Protein AF-A0A971HUK6-F1 (afdb_monomer)

Structure (mmCIF, N/CA/C/O backbone):
data_AF-A0A971HUK6-F1
#
_entry.id   AF-A0A971HUK6-F1
#
loop_
_atom_site.group_PDB
_atom_site.id
_atom_site.type_symbol
_atom_site.label_atom_id
_atom_site.label_alt_id
_atom_site.label_comp_id
_atom_site.label_asym_id
_atom_site.label_entity_id
_atom_site.label_seq_id
_atom_site.pdbx_PDB_ins_code
_atom_site.Cartn_x
_atom_site.Cartn_y
_atom_site.Cartn_z
_atom_site.occupancy
_atom_site.B_iso_or_equiv
_atom_site.auth_seq_id
_atom_site.auth_comp_id
_atom_site.auth_asym_id
_atom_site.auth_atom_id
_atom_site.pdbx_PDB_model_num
ATOM 1 N N . MET A 1 1 ? 4.487 -11.887 42.708 1.00 39.28 1 MET A N 1
ATOM 2 C CA . MET A 1 1 ? 4.338 -11.628 41.264 1.00 39.28 1 MET A CA 1
ATOM 3 C C . MET A 1 1 ? 4.803 -10.211 40.996 1.00 39.28 1 MET A C 1
ATOM 5 O O . MET A 1 1 ? 4.133 -9.289 41.436 1.00 39.28 1 MET A O 1
ATOM 9 N N . GLY A 1 2 ? 5.984 -10.039 40.400 1.00 39.72 2 GLY A N 1
ATOM 10 C CA . GLY A 1 2 ? 6.456 -8.718 39.990 1.00 39.72 2 GLY A CA 1
ATOM 11 C C . GLY A 1 2 ? 5.717 -8.310 38.725 1.00 39.72 2 GLY A C 1
ATOM 12 O O . GLY A 1 2 ? 5.876 -8.964 37.698 1.00 39.72 2 GLY A O 1
ATOM 13 N N . SER A 1 3 ? 4.877 -7.284 38.817 1.00 49.22 3 SER A N 1
ATOM 14 C CA . SER A 1 3 ? 4.387 -6.586 37.635 1.00 49.22 3 SER A CA 1
ATOM 15 C C . SER A 1 3 ? 5.594 -5.926 36.981 1.00 49.22 3 SER A C 1
ATOM 17 O O . SER A 1 3 ? 6.177 -5.005 37.549 1.00 49.22 3 SER A O 1
ATOM 19 N N . ILE A 1 4 ? 6.005 -6.446 35.828 1.00 55.38 4 ILE A N 1
ATOM 20 C CA . ILE A 1 4 ? 6.899 -5.742 34.915 1.00 55.38 4 ILE A CA 1
ATOM 21 C C . ILE A 1 4 ? 6.049 -4.587 34.386 1.00 55.38 4 ILE A C 1
ATOM 23 O O . ILE A 1 4 ? 5.226 -4.784 33.496 1.00 55.38 4 ILE A O 1
ATOM 27 N N . SER A 1 5 ? 6.134 -3.419 35.026 1.00 61.19 5 SER A N 1
ATOM 28 C CA . SER A 1 5 ? 5.651 -2.199 34.385 1.00 61.19 5 SER A CA 1
ATOM 29 C C . SER A 1 5 ? 6.518 -2.010 33.143 1.00 61.19 5 SER A C 1
ATOM 31 O O . SER A 1 5 ? 7.739 -1.995 33.306 1.00 61.19 5 SER A O 1
ATOM 33 N N . PRO A 1 6 ? 5.934 -1.934 31.936 1.00 65.44 6 PRO A N 1
ATOM 34 C CA . PRO A 1 6 ? 6.708 -1.634 30.741 1.00 65.44 6 PRO A CA 1
ATOM 35 C C . PRO A 1 6 ? 7.428 -0.301 30.951 1.00 65.44 6 PRO A C 1
ATOM 37 O O . PRO A 1 6 ? 6.859 0.629 31.538 1.00 65.44 6 PRO A O 1
ATOM 40 N N . ASP A 1 7 ? 8.691 -0.243 30.536 1.00 82.88 7 ASP A N 1
ATOM 41 C CA . ASP A 1 7 ? 9.480 0.979 30.611 1.00 82.88 7 ASP A CA 1
ATOM 42 C C . ASP A 1 7 ? 8.762 2.089 29.824 1.00 82.88 7 ASP A C 1
ATOM 44 O O . ASP A 1 7 ? 8.113 1.842 28.806 1.00 82.88 7 ASP A O 1
ATOM 48 N N . VAL A 1 8 ? 8.821 3.328 30.322 1.00 77.31 8 VAL A N 1
ATOM 49 C CA . VAL A 1 8 ? 8.072 4.466 29.746 1.00 77.31 8 VAL A CA 1
ATOM 50 C C . VAL A 1 8 ? 8.423 4.692 28.267 1.00 77.31 8 VAL A C 1
ATOM 52 O O . VAL A 1 8 ? 7.567 5.130 27.499 1.00 77.31 8 VAL A O 1
ATOM 55 N N . GLU A 1 9 ? 9.649 4.347 27.869 1.00 79.25 9 GLU A N 1
ATOM 56 C CA . GLU A 1 9 ? 10.129 4.420 26.487 1.00 79.25 9 GLU A CA 1
ATOM 57 C C . GLU A 1 9 ? 9.411 3.409 25.572 1.00 79.25 9 GLU A C 1
ATOM 59 O O . GLU A 1 9 ? 8.899 3.803 24.527 1.00 79.25 9 GLU A O 1
ATOM 64 N N . ASP A 1 10 ? 9.259 2.148 26.004 1.00 84.12 10 ASP A N 1
ATOM 65 C CA . ASP A 1 10 ? 8.552 1.099 25.246 1.00 84.12 10 ASP A CA 1
ATOM 66 C C . ASP A 1 10 ? 7.089 1.495 24.983 1.00 84.12 10 ASP A C 1
ATOM 68 O O . ASP A 1 10 ? 6.560 1.310 23.884 1.00 84.12 10 ASP A O 1
ATOM 72 N N . LEU A 1 11 ? 6.432 2.097 25.983 1.00 81.19 11 LEU A N 1
ATOM 73 C CA . LEU A 1 11 ? 5.055 2.575 25.845 1.00 81.19 11 LEU A CA 1
ATOM 74 C C . LEU A 1 11 ? 4.956 3.763 24.872 1.00 81.19 11 LEU A C 1
ATOM 76 O O . LEU A 1 11 ? 3.988 3.866 24.115 1.00 81.19 11 LEU A O 1
ATOM 80 N N . ALA A 1 12 ? 5.939 4.667 24.885 1.00 80.19 12 ALA A N 1
ATOM 81 C CA . ALA A 1 12 ? 5.987 5.805 23.970 1.00 80.19 12 ALA A CA 1
ATOM 82 C C . ALA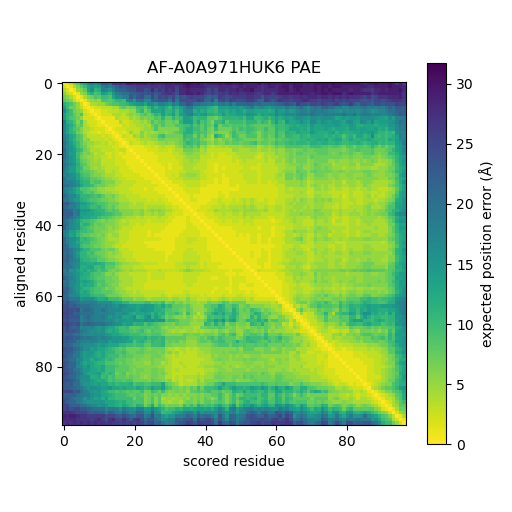 A 1 12 ? 6.219 5.361 22.515 1.00 80.19 12 ALA A C 1
ATOM 84 O O . ALA A 1 12 ? 5.577 5.893 21.602 1.00 80.19 12 ALA A O 1
ATOM 85 N N . GLU A 1 13 ? 7.079 4.365 22.293 1.00 83.69 13 GLU A N 1
ATOM 86 C CA . GLU A 1 13 ? 7.306 3.764 20.975 1.00 83.69 13 GLU A CA 1
ATOM 87 C C . GLU A 1 13 ? 6.044 3.072 20.441 1.00 83.69 13 GLU A C 1
ATOM 89 O O . GLU A 1 13 ? 5.643 3.320 19.298 1.00 83.69 13 GLU A O 1
ATOM 94 N N . GLU A 1 14 ? 5.361 2.273 21.269 1.00 84.31 14 GLU A N 1
ATOM 95 C CA . GLU A 1 14 ? 4.118 1.589 20.886 1.00 84.31 14 GLU A CA 1
ATOM 96 C C . GLU A 1 14 ? 3.008 2.585 20.514 1.00 84.31 14 GLU A C 1
ATOM 98 O O . GLU A 1 14 ? 2.347 2.440 19.478 1.00 84.31 14 GLU A O 1
ATOM 103 N N . LEU A 1 15 ? 2.830 3.639 21.319 1.00 80.44 15 LEU A N 1
ATOM 104 C CA . LEU A 1 15 ? 1.862 4.702 21.043 1.00 80.44 15 LEU A CA 1
ATOM 105 C C . LEU A 1 15 ? 2.179 5.424 19.730 1.00 80.44 15 LEU A C 1
ATOM 107 O O . LEU A 1 15 ? 1.285 5.605 18.900 1.00 80.44 15 LEU A O 1
ATOM 111 N N . THR A 1 16 ? 3.447 5.774 19.509 1.00 86.81 16 THR A N 1
ATOM 112 C CA . THR A 1 16 ? 3.900 6.457 18.287 1.00 86.81 16 THR A CA 1
ATOM 113 C C . THR A 1 16 ? 3.673 5.594 17.046 1.00 86.81 16 THR A C 1
ATOM 115 O O . THR A 1 16 ? 3.221 6.087 16.005 1.00 86.81 16 THR A O 1
ATOM 118 N N . LEU A 1 17 ? 3.940 4.288 17.142 1.00 85.06 17 LEU A N 1
ATOM 119 C CA . LEU A 1 17 ? 3.705 3.343 16.054 1.00 85.06 17 LEU A CA 1
ATOM 120 C C . LEU A 1 17 ? 2.210 3.214 15.738 1.00 85.06 17 LEU A C 1
ATOM 122 O O . LEU A 1 17 ? 1.821 3.249 14.568 1.00 85.06 17 LEU A O 1
ATOM 126 N N . ASN A 1 18 ? 1.363 3.121 16.765 1.00 89.88 18 ASN A N 1
ATOM 127 C CA . ASN A 1 18 ? -0.087 3.055 16.603 1.00 89.88 18 ASN A CA 1
ATOM 128 C C . ASN A 1 18 ? -0.656 4.337 15.973 1.00 89.88 18 ASN A C 1
ATOM 130 O O . ASN A 1 18 ? -1.48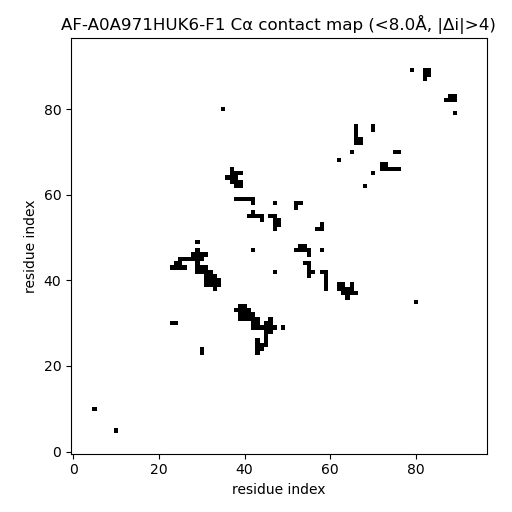9 4.266 15.068 1.00 89.88 18 ASN A O 1
ATOM 134 N N . GLU A 1 19 ? -0.191 5.515 16.393 1.00 90.44 19 GLU A N 1
ATOM 135 C CA . GLU A 1 19 ? -0.589 6.785 15.776 1.00 90.44 19 GLU A CA 1
ATOM 136 C C . GLU A 1 19 ? -0.157 6.862 14.311 1.00 90.44 19 GLU A C 1
ATOM 138 O O . GLU A 1 19 ? -0.979 7.157 13.441 1.00 90.44 19 GLU A O 1
ATOM 143 N N . SER A 1 20 ? 1.093 6.504 14.014 1.00 87.75 20 SER A N 1
ATOM 144 C CA . SER A 1 20 ? 1.620 6.462 12.645 1.00 87.75 20 SER A CA 1
ATOM 145 C C . SER A 1 20 ? 0.811 5.514 11.757 1.00 87.75 20 SER A C 1
ATOM 147 O O . SER A 1 20 ? 0.416 5.876 10.645 1.00 87.75 20 SER A O 1
ATOM 149 N N . TYR A 1 21 ? 0.484 4.322 12.265 1.00 89.06 21 TYR A N 1
ATOM 150 C CA . TYR A 1 21 ? -0.388 3.378 11.572 1.00 89.06 21 TYR A CA 1
ATOM 151 C C . TYR A 1 21 ? -1.767 3.983 11.302 1.00 89.06 21 TYR A C 1
ATOM 153 O O . TYR A 1 21 ? -2.260 3.920 10.174 1.00 89.06 21 TYR A O 1
ATOM 161 N N . ARG A 1 22 ? -2.387 4.622 12.302 1.00 91.00 22 ARG A N 1
ATOM 162 C CA . ARG A 1 22 ? -3.700 5.262 12.142 1.00 91.00 22 ARG A CA 1
ATOM 163 C C . ARG A 1 22 ? -3.682 6.389 11.116 1.00 91.00 22 ARG A C 1
ATOM 165 O O . ARG A 1 22 ? -4.661 6.523 10.380 1.00 91.00 22 ARG A O 1
ATOM 172 N N . LEU A 1 23 ? -2.608 7.173 11.046 1.00 92.62 23 LEU A N 1
ATOM 173 C CA . LEU A 1 23 ? -2.451 8.224 10.040 1.00 92.62 23 LEU A CA 1
ATOM 174 C C . LEU A 1 23 ? -2.408 7.628 8.629 1.00 92.62 23 LEU A C 1
ATOM 176 O O . LEU A 1 23 ? -3.172 8.054 7.767 1.00 92.62 23 LEU A O 1
ATOM 180 N N . LEU A 1 24 ? -1.593 6.594 8.403 1.00 92.62 24 LEU A N 1
ATOM 181 C CA . LEU A 1 24 ? -1.490 5.927 7.098 1.00 92.62 24 LEU A CA 1
ATOM 182 C C . LEU A 1 24 ? -2.777 5.184 6.709 1.00 92.62 24 LEU A C 1
ATOM 184 O O . LEU A 1 24 ? -3.191 5.211 5.547 1.00 92.62 24 LEU A O 1
ATOM 188 N N . ALA A 1 25 ? -3.438 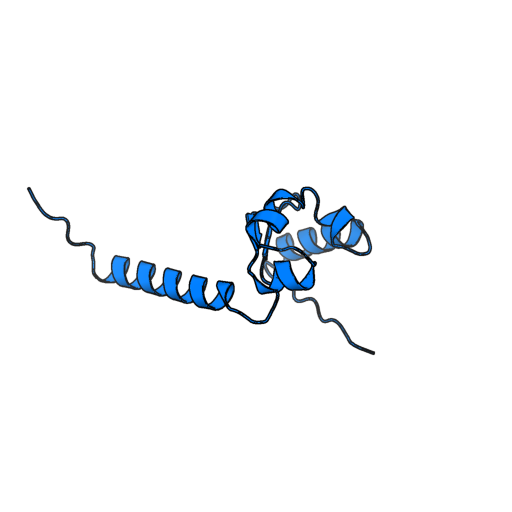4.538 7.672 1.00 92.44 25 ALA A N 1
ATOM 189 C CA . ALA A 1 25 ? -4.686 3.807 7.457 1.00 92.44 25 ALA A CA 1
ATOM 190 C C . ALA A 1 25 ? -5.845 4.717 7.021 1.00 92.44 25 ALA A C 1
ATOM 192 O O . ALA A 1 25 ? -6.705 4.281 6.253 1.00 92.44 25 ALA A O 1
ATOM 193 N N . ASN A 1 26 ? -5.846 5.974 7.479 1.00 92.56 26 ASN A N 1
ATOM 194 C CA . ASN A 1 26 ? -6.882 6.967 7.176 1.00 92.56 26 ASN A CA 1
ATOM 195 C C . ASN A 1 26 ? -6.432 8.046 6.178 1.00 92.56 26 ASN A C 1
ATOM 197 O O . ASN A 1 26 ? -7.187 8.983 5.917 1.00 92.56 26 ASN A O 1
ATOM 201 N N . ALA A 1 27 ? -5.223 7.938 5.622 1.00 93.88 27 ALA A N 1
ATOM 202 C CA . ALA A 1 27 ? -4.730 8.885 4.635 1.00 93.88 27 ALA A CA 1
ATOM 203 C C . ALA A 1 27 ? -5.623 8.881 3.375 1.00 93.88 27 ALA A C 1
ATOM 205 O O . ALA A 1 27 ? -6.068 7.814 2.946 1.00 93.88 27 ALA A O 1
ATOM 206 N N . PRO A 1 28 ? -5.858 10.045 2.739 1.00 92.25 28 PRO A N 1
ATOM 207 C CA . PRO A 1 28 ? -6.662 10.137 1.516 1.00 92.25 28 PRO A CA 1
ATOM 208 C C . PRO A 1 28 ? -5.923 9.631 0.264 1.00 92.25 28 PRO A C 1
ATOM 210 O O . PRO A 1 28 ? -6.509 9.566 -0.813 1.00 92.25 28 PRO A O 1
ATOM 213 N N . ILE A 1 29 ? -4.641 9.287 0.396 1.00 93.19 29 ILE A N 1
ATOM 214 C CA . ILE A 1 29 ? -3.810 8.706 -0.660 1.00 93.19 29 ILE A CA 1
ATOM 215 C C . ILE A 1 29 ? -3.738 7.186 -0.505 1.00 93.19 29 ILE A C 1
ATOM 217 O O . ILE A 1 29 ? -3.783 6.667 0.613 1.00 93.19 29 ILE A O 1
ATOM 221 N N . GLY A 1 30 ? -3.600 6.470 -1.621 1.00 91.88 30 GLY A N 1
ATOM 222 C CA . GLY A 1 30 ? -3.369 5.029 -1.601 1.00 91.88 30 GLY A CA 1
ATOM 223 C C . GLY A 1 30 ? -2.021 4.699 -0.961 1.00 91.88 30 GLY A C 1
ATOM 224 O O . GLY A 1 30 ? -0.983 5.179 -1.407 1.00 91.88 30 GLY A O 1
ATOM 225 N N . VAL A 1 31 ? -2.038 3.876 0.088 1.00 92.94 31 VAL A N 1
ATOM 226 C CA . VAL A 1 31 ? -0.830 3.369 0.755 1.00 92.94 31 VAL A CA 1
ATOM 227 C C . VAL A 1 31 ? -0.860 1.851 0.705 1.00 92.94 31 VAL A C 1
ATOM 229 O O . VAL A 1 31 ? -1.872 1.243 1.059 1.00 92.94 31 VAL A O 1
ATOM 232 N N . TYR A 1 32 ? 0.251 1.239 0.301 1.00 91.50 32 TYR A N 1
ATOM 233 C CA . TYR A 1 32 ? 0.421 -0.208 0.328 1.00 91.50 32 TYR A CA 1
ATOM 234 C C . TYR A 1 32 ? 1.828 -0.606 0.770 1.00 91.50 32 TYR A C 1
ATOM 236 O O . TYR A 1 32 ? 2.788 0.142 0.601 1.00 91.50 32 TYR A O 1
ATOM 244 N N . LEU A 1 33 ? 1.937 -1.815 1.313 1.00 89.69 33 LEU A N 1
ATOM 245 C CA . LEU A 1 33 ? 3.188 -2.539 1.496 1.00 89.69 33 LEU A CA 1
ATOM 246 C C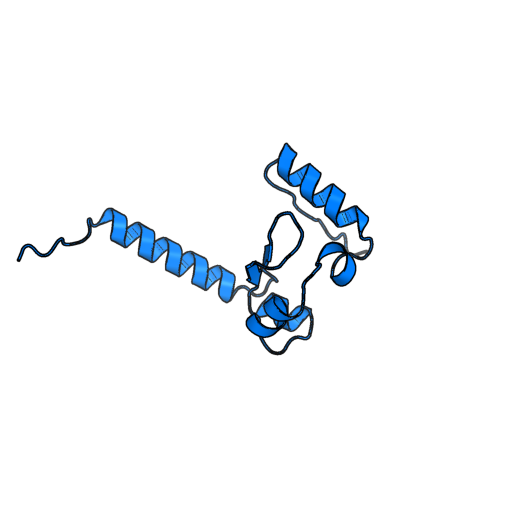 . LEU A 1 33 ? 3.113 -3.802 0.647 1.00 89.69 33 LEU A C 1
ATOM 248 O O . LEU A 1 33 ? 2.082 -4.477 0.633 1.00 89.69 33 LEU A O 1
ATOM 252 N N . SER A 1 34 ? 4.197 -4.138 -0.044 1.00 88.31 34 SER A N 1
ATOM 253 C CA . SER A 1 34 ? 4.282 -5.370 -0.824 1.00 88.31 34 SER A CA 1
ATOM 254 C C . SER A 1 34 ? 5.551 -6.144 -0.520 1.00 88.31 34 SER A C 1
ATOM 256 O O . SER A 1 34 ? 6.566 -5.546 -0.171 1.00 88.31 34 SER A O 1
ATOM 258 N N . SER A 1 35 ? 5.516 -7.455 -0.737 1.00 86.19 35 SER A N 1
ATOM 259 C CA . SER A 1 35 ? 6.732 -8.253 -0.824 1.00 86.19 35 SER A CA 1
ATOM 260 C C . SER A 1 35 ? 7.551 -7.855 -2.067 1.00 86.19 35 SER A C 1
ATOM 262 O O . SER A 1 35 ? 6.993 -7.269 -3.009 1.00 86.19 35 SER A O 1
ATOM 264 N N . PRO A 1 36 ? 8.857 -8.175 -2.112 1.00 80.44 36 PRO A N 1
ATOM 265 C CA . PRO A 1 36 ? 9.674 -7.981 -3.310 1.00 80.44 36 PRO A CA 1
ATOM 266 C C . PRO A 1 36 ? 9.066 -8.640 -4.557 1.00 80.44 36 PRO A C 1
ATOM 268 O O . PRO A 1 36 ? 9.045 -8.031 -5.624 1.00 80.44 36 PRO A O 1
ATOM 271 N N . GLU A 1 37 ? 8.452 -9.815 -4.393 1.00 79.19 37 GLU A N 1
ATOM 272 C CA . GLU A 1 37 ? 7.778 -10.595 -5.445 1.00 79.19 37 GLU A CA 1
ATOM 273 C C . GLU A 1 37 ? 6.438 -9.994 -5.893 1.00 79.19 37 GLU A C 1
ATOM 275 O O . GLU A 1 37 ? 5.763 -10.561 -6.746 1.00 79.1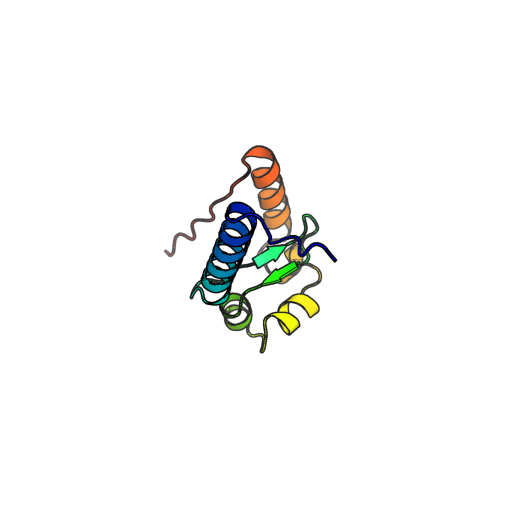9 37 GLU A O 1
ATOM 280 N N . GLY A 1 38 ? 6.016 -8.867 -5.318 1.00 79.50 38 GLY A N 1
ATOM 281 C CA . GLY A 1 38 ? 4.832 -8.158 -5.783 1.00 79.50 38 GLY A CA 1
ATOM 282 C C . GLY A 1 38 ? 3.512 -8.633 -5.199 1.00 79.50 38 GLY A C 1
ATOM 283 O O . GLY A 1 38 ? 2.476 -8.386 -5.812 1.00 79.50 38 GLY A O 1
ATOM 284 N N . ARG A 1 39 ? 3.503 -9.236 -4.009 1.00 84.19 39 ARG A N 1
ATOM 285 C CA . ARG A 1 39 ? 2.252 -9.509 -3.279 1.00 84.19 39 ARG A CA 1
ATOM 286 C C . ARG A 1 39 ? 1.962 -8.405 -2.285 1.00 84.19 39 ARG A C 1
ATOM 288 O O . ARG A 1 39 ? 2.882 -7.974 -1.594 1.00 84.19 39 ARG A O 1
ATOM 295 N N . PHE A 1 40 ? 0.712 -7.970 -2.161 1.00 89.50 40 PHE A N 1
ATOM 296 C CA . PHE A 1 40 ? 0.361 -7.036 -1.095 1.00 89.50 40 PHE A CA 1
ATOM 297 C C . PHE A 1 40 ? 0.437 -7.710 0.277 1.00 89.50 40 PHE A C 1
ATOM 299 O O . PHE A 1 40 ? -0.100 -8.790 0.492 1.00 89.50 40 PHE A O 1
ATOM 306 N N . LEU A 1 41 ? 1.119 -7.042 1.203 1.00 89.25 41 LEU A N 1
ATOM 307 C CA . LEU A 1 41 ? 1.169 -7.379 2.626 1.00 89.25 41 LEU A CA 1
ATOM 308 C C . LEU A 1 41 ? 0.187 -6.512 3.417 1.00 89.25 41 LEU A C 1
ATOM 310 O O . LEU A 1 41 ? -0.362 -6.938 4.427 1.00 89.25 41 LEU A O 1
ATOM 314 N N . TYR A 1 42 ? -0.032 -5.285 2.945 1.00 91.56 42 TYR A N 1
ATOM 315 C CA . TYR A 1 42 ? -0.960 -4.329 3.527 1.00 91.56 42 TYR A CA 1
ATOM 316 C C . TYR A 1 42 ? -1.416 -3.338 2.461 1.00 91.56 42 TYR A C 1
ATOM 318 O O . TYR A 1 42 ? -0.626 -2.937 1.608 1.00 91.56 42 TYR A O 1
ATOM 326 N N . THR A 1 43 ? -2.662 -2.886 2.559 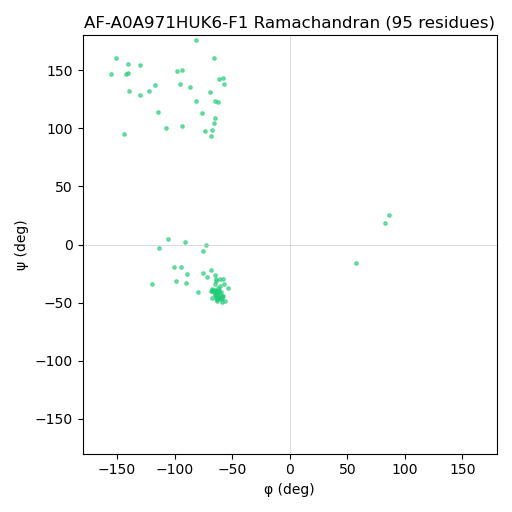1.00 93.75 43 THR A N 1
ATOM 327 C CA . THR A 1 43 ? -3.169 -1.718 1.838 1.00 93.75 43 THR A CA 1
ATOM 328 C C . THR A 1 43 ? -4.091 -0.924 2.759 1.00 93.75 43 THR A C 1
ATOM 330 O O . THR A 1 43 ? -4.799 -1.505 3.585 1.00 93.75 43 THR A O 1
ATOM 333 N N . ASN A 1 44 ? -4.136 0.399 2.616 1.00 95.25 44 ASN A N 1
ATOM 334 C CA . ASN A 1 44 ? -5.127 1.213 3.320 1.00 95.25 44 ASN A CA 1
ATOM 335 C C . ASN A 1 44 ? -6.488 1.215 2.593 1.00 95.25 44 ASN A C 1
ATOM 337 O O . ASN A 1 44 ? -6.650 0.649 1.506 1.00 95.25 44 ASN A O 1
ATOM 341 N N . LYS A 1 45 ? -7.488 1.859 3.209 1.00 94.94 45 LYS A N 1
ATOM 342 C CA . LYS A 1 45 ? -8.841 1.963 2.645 1.00 94.94 45 LYS A CA 1
ATOM 343 C C . LYS A 1 45 ? -8.870 2.769 1.343 1.00 94.94 45 LYS A C 1
ATOM 345 O O . LYS A 1 45 ? -9.576 2.378 0.419 1.00 94.94 45 LYS A O 1
ATOM 350 N N . ALA A 1 46 ? -8.105 3.859 1.263 1.00 95.69 46 ALA A N 1
ATOM 351 C CA . ALA A 1 46 ? -8.051 4.700 0.069 1.00 95.69 46 ALA A CA 1
ATOM 352 C C . ALA A 1 46 ? -7.563 3.908 -1.154 1.00 95.69 46 ALA A C 1
ATOM 354 O O . ALA A 1 46 ? -8.185 3.982 -2.208 1.00 95.69 46 ALA A O 1
ATOM 355 N N . MET A 1 47 ? -6.531 3.072 -0.995 1.00 93.81 47 MET A N 1
ATOM 356 C CA . MET A 1 47 ? -6.024 2.204 -2.062 1.00 93.81 47 MET A CA 1
ATOM 357 C C . MET A 1 47 ? -7.090 1.217 -2.558 1.00 93.81 47 MET A C 1
ATOM 359 O O . MET A 1 47 ? -7.294 1.082 -3.762 1.00 93.81 47 MET A O 1
ATOM 363 N N . ALA A 1 48 ? -7.810 0.561 -1.640 1.00 92.69 48 ALA A N 1
ATOM 364 C CA . ALA A 1 48 ? -8.897 -0.354 -1.997 1.00 92.69 48 ALA A CA 1
ATOM 365 C C . ALA A 1 48 ? -9.996 0.350 -2.802 1.00 92.69 48 ALA A C 1
ATOM 367 O O . ALA A 1 48 ? -10.405 -0.145 -3.848 1.00 92.69 48 ALA A O 1
ATOM 368 N N . GLN A 1 49 ? -10.411 1.537 -2.358 1.00 93.50 49 GLN A N 1
ATOM 369 C CA . GLN A 1 49 ? -11.426 2.336 -3.043 1.00 93.50 49 GLN A CA 1
ATOM 370 C C . GLN A 1 49 ? -10.965 2.810 -4.425 1.00 93.50 49 GLN A C 1
ATOM 372 O O . GLN A 1 49 ? -11.737 2.726 -5.376 1.00 93.50 49 GLN A O 1
ATOM 377 N N . MET A 1 50 ? -9.714 3.265 -4.551 1.00 91.31 50 MET A N 1
ATOM 378 C CA . MET A 1 50 ? -9.125 3.686 -5.830 1.00 91.31 50 MET A CA 1
ATOM 379 C C . MET A 1 50 ? -9.093 2.547 -6.852 1.00 91.31 50 MET A C 1
ATOM 381 O O . MET A 1 50 ? -9.311 2.785 -8.036 1.00 91.31 50 MET A O 1
ATOM 385 N N . LEU A 1 51 ? -8.857 1.315 -6.395 1.00 88.81 51 LEU A N 1
ATOM 386 C CA . LEU A 1 51 ? -8.829 0.123 -7.243 1.00 88.81 51 LEU A CA 1
ATOM 387 C C . LEU A 1 51 ? -10.192 -0.579 -7.379 1.00 88.81 51 LEU A C 1
ATOM 389 O O . LEU A 1 51 ? -10.275 -1.603 -8.050 1.00 88.81 51 LEU A O 1
ATOM 393 N N . GLY A 1 52 ? -11.257 -0.045 -6.770 1.00 91.62 52 GLY A N 1
ATOM 394 C CA . GLY A 1 52 ? -12.625 -0.553 -6.920 1.00 91.62 52 GLY A CA 1
ATOM 395 C C . GLY A 1 52 ? -13.002 -1.748 -6.034 1.00 91.62 52 GLY A C 1
ATOM 396 O O . GLY A 1 52 ? -13.992 -2.415 -6.320 1.00 91.62 52 GLY A O 1
ATOM 397 N N . TYR A 1 53 ? -12.255 -2.016 -4.962 1.00 92.50 53 TYR A N 1
ATOM 398 C CA . TYR A 1 53 ? -12.525 -3.103 -4.012 1.00 92.50 53 TYR A CA 1
ATOM 399 C C . TYR A 1 53 ? -13.356 -2.621 -2.816 1.00 92.50 53 TYR A C 1
ATOM 401 O O . TYR A 1 53 ? -13.252 -1.466 -2.390 1.00 92.50 53 TYR A O 1
ATOM 409 N N . ALA A 1 54 ? -14.162 -3.510 -2.225 1.00 90.94 54 ALA A N 1
ATOM 410 C CA . ALA A 1 54 ? -15.040 -3.163 -1.106 1.00 90.94 54 ALA A CA 1
ATOM 411 C C . ALA A 1 54 ? -14.275 -2.999 0.216 1.00 90.94 54 ALA A C 1
ATOM 413 O O . ALA A 1 54 ? -14.725 -2.285 1.116 1.00 90.94 54 ALA A O 1
ATOM 414 N N . SER A 1 55 ? -13.110 -3.641 0.345 1.00 93.12 55 SER A N 1
ATOM 415 C CA . SER A 1 55 ? -12.246 -3.535 1.525 1.00 93.12 55 SER A CA 1
ATOM 416 C C . SER A 1 55 ? -10.764 -3.723 1.193 1.00 93.12 55 SER A C 1
ATOM 418 O O . SER A 1 55 ? -10.410 -4.301 0.165 1.00 93.12 55 SER A O 1
ATOM 420 N N . SER A 1 56 ? -9.877 -3.265 2.082 1.00 91.81 56 SER A N 1
ATOM 421 C CA . SER A 1 56 ? -8.437 -3.522 1.952 1.00 91.81 56 SER A CA 1
ATOM 422 C C . SER A 1 56 ? -8.100 -5.005 2.084 1.00 91.81 56 SER A C 1
ATOM 424 O O . SER A 1 56 ? -7.212 -5.493 1.395 1.00 91.81 56 SER A O 1
ATOM 426 N N . GLN A 1 57 ? -8.834 -5.743 2.917 1.00 91.69 57 GLN A N 1
ATOM 427 C CA . GLN A 1 57 ? -8.669 -7.187 3.077 1.00 91.69 57 GLN A CA 1
ATOM 428 C C . GLN A 1 57 ? -8.986 -7.930 1.777 1.00 91.69 57 GLN A C 1
ATOM 430 O O . GLN A 1 57 ? -8.243 -8.825 1.385 1.00 91.69 57 GLN A O 1
ATOM 435 N N . GLU A 1 58 ? -10.059 -7.533 1.092 1.00 91.19 58 GLU A N 1
ATOM 436 C CA . GLU A 1 58 ? -10.426 -8.091 -0.210 1.00 91.19 58 GLU A CA 1
ATOM 437 C C . GLU A 1 58 ? -9.367 -7.782 -1.274 1.00 91.19 58 GLU A C 1
ATOM 439 O O . GLU A 1 58 ? -8.970 -8.682 -2.012 1.00 91.19 58 GLU A O 1
ATOM 444 N N . LEU A 1 59 ? -8.853 -6.547 -1.315 1.00 90.25 59 LEU A N 1
ATOM 445 C CA . LEU A 1 59 ? -7.772 -6.167 -2.230 1.00 90.25 59 LEU A CA 1
ATOM 446 C C . LEU A 1 59 ? -6.516 -7.026 -2.012 1.00 90.25 59 LEU A C 1
ATOM 448 O O . LEU A 1 59 ? -5.970 -7.583 -2.964 1.00 90.25 59 LEU A O 1
ATOM 452 N N . VAL A 1 60 ? -6.074 -7.162 -0.758 1.00 89.62 60 VAL A N 1
ATOM 453 C CA . VAL A 1 60 ? -4.901 -7.975 -0.390 1.00 89.62 60 VAL A CA 1
ATOM 454 C C . VAL A 1 60 ? -5.106 -9.446 -0.756 1.00 89.62 60 VAL A C 1
ATOM 456 O O . VAL A 1 60 ? -4.175 -10.094 -1.227 1.00 89.62 60 VAL A O 1
ATOM 459 N N . ALA A 1 61 ? -6.318 -9.973 -0.571 1.00 87.31 61 ALA A N 1
ATOM 460 C CA . ALA A 1 61 ? -6.642 -11.352 -0.920 1.00 87.31 61 ALA A CA 1
ATOM 461 C C . ALA A 1 61 ? -6.736 -11.591 -2.436 1.00 87.31 61 ALA A C 1
ATOM 463 O O . ALA A 1 61 ? -6.497 -12.712 -2.872 1.00 87.31 61 ALA A O 1
ATOM 464 N N . SER A 1 62 ? -7.084 -10.567 -3.222 1.00 83.50 62 SER A N 1
ATOM 465 C CA . SER A 1 62 ? -7.348 -10.698 -4.662 1.00 83.50 62 SER A CA 1
ATOM 466 C C . SER A 1 62 ? -6.107 -10.493 -5.531 1.00 83.50 62 SER A C 1
ATOM 468 O O . SER A 1 62 ? -5.986 -11.117 -6.587 1.00 83.50 62 SER A O 1
ATOM 470 N N . ILE A 1 63 ? -5.176 -9.628 -5.110 1.00 77.94 63 ILE A N 1
ATOM 471 C CA . ILE A 1 63 ? -3.980 -9.316 -5.902 1.00 77.94 63 ILE A CA 1
ATOM 472 C C . ILE A 1 63 ? -2.813 -10.212 -5.501 1.00 77.94 63 ILE A C 1
ATOM 474 O O . ILE A 1 63 ? -2.119 -9.995 -4.506 1.00 77.94 63 ILE A O 1
ATOM 478 N N . HIS A 1 64 ? -2.573 -11.215 -6.341 1.00 71.69 64 HIS A N 1
ATOM 479 C CA . HIS A 1 64 ? -1.474 -12.168 -6.186 1.00 71.69 64 HIS A CA 1
ATOM 480 C C . HIS A 1 64 ? -0.218 -11.788 -6.978 1.00 71.69 64 HIS A C 1
ATOM 482 O O . HIS A 1 64 ? 0.864 -12.268 -6.648 1.00 71.69 64 HIS A O 1
ATOM 488 N N . ASP A 1 65 ? -0.356 -10.925 -7.986 1.00 71.94 65 ASP A N 1
ATOM 489 C CA . ASP A 1 65 ? 0.755 -10.412 -8.785 1.00 71.94 65 ASP A CA 1
ATOM 490 C C . ASP A 1 65 ? 0.502 -8.950 -9.170 1.00 71.94 65 ASP A C 1
ATOM 492 O O . ASP A 1 65 ? -0.167 -8.630 -10.152 1.00 71.94 65 ASP A O 1
ATOM 496 N N . THR A 1 66 ? 1.054 -8.035 -8.376 1.00 69.88 66 THR A N 1
ATOM 497 C CA . THR A 1 66 ? 0.948 -6.596 -8.655 1.00 69.88 66 THR A CA 1
ATOM 498 C C . THR A 1 66 ? 1.653 -6.189 -9.949 1.00 69.88 66 THR A C 1
ATOM 500 O O . THR A 1 66 ? 1.242 -5.198 -10.547 1.00 69.88 66 THR A O 1
ATOM 503 N N . ALA A 1 67 ? 2.677 -6.916 -10.416 1.00 66.12 67 ALA A N 1
ATOM 504 C CA . ALA A 1 67 ? 3.416 -6.546 -11.623 1.00 66.12 67 ALA A CA 1
ATOM 505 C C . ALA A 1 67 ? 2.536 -6.645 -12.875 1.00 66.12 67 ALA A C 1
ATOM 507 O O . ALA A 1 67 ? 2.606 -5.783 -13.746 1.00 66.12 67 ALA A O 1
ATOM 508 N N . SER A 1 68 ? 1.689 -7.670 -12.964 1.00 63.47 68 SER A N 1
ATOM 509 C CA . SER A 1 68 ? 0.764 -7.844 -14.090 1.00 63.47 68 SER A CA 1
ATOM 510 C C . SER A 1 68 ? -0.590 -7.161 -13.893 1.00 63.47 68 SER A C 1
ATOM 512 O O . SER A 1 68 ? -1.239 -6.821 -14.879 1.00 63.47 68 SER A O 1
ATOM 514 N N . GLN A 1 69 ? -1.022 -6.950 -12.645 1.00 69.94 69 GLN A N 1
ATOM 515 C CA . GLN A 1 69 ? -2.379 -6.470 -12.346 1.00 69.94 69 GLN A CA 1
ATOM 516 C C . GLN A 1 69 ? -2.469 -4.974 -12.026 1.00 69.94 69 GLN A C 1
ATOM 518 O O . GLN A 1 69 ? -3.560 -4.414 -12.099 1.00 69.94 69 GLN A O 1
ATOM 523 N N . LEU A 1 70 ? -1.356 -4.325 -11.661 1.00 74.62 70 LEU A N 1
ATOM 524 C CA . LEU A 1 70 ? -1.341 -2.912 -11.260 1.00 74.62 70 LEU A CA 1
ATOM 525 C C . LEU A 1 70 ? -0.457 -2.031 -12.149 1.00 74.62 70 LEU A C 1
ATOM 527 O O . LEU A 1 70 ? -0.782 -0.866 -12.365 1.00 74.62 70 LEU A O 1
ATOM 531 N N . TYR A 1 71 ? 0.653 -2.559 -12.667 1.00 72.19 71 TYR A N 1
ATOM 532 C CA . TYR A 1 71 ? 1.539 -1.799 -13.548 1.00 72.19 71 TYR A CA 1
ATOM 533 C C . TYR A 1 71 ? 1.061 -1.897 -14.999 1.00 72.19 71 TYR A C 1
ATOM 535 O O . TYR A 1 71 ? 0.757 -2.980 -15.493 1.00 72.19 71 TYR A O 1
ATOM 543 N N . ALA A 1 72 ? 1.047 -0.764 -15.710 1.00 75.69 72 ALA A N 1
ATOM 544 C CA . ALA A 1 72 ? 0.677 -0.720 -17.128 1.00 75.69 72 ALA A CA 1
ATOM 545 C C . ALA A 1 72 ? 1.613 -1.572 -18.004 1.00 75.69 72 ALA A C 1
ATOM 547 O O . ALA A 1 72 ? 1.201 -2.095 -19.040 1.00 75.69 72 ALA A O 1
ATOM 548 N N . ARG A 1 73 ? 2.876 -1.717 -17.587 1.00 76.31 73 ARG A N 1
ATOM 549 C CA . ARG A 1 73 ? 3.841 -2.645 -18.175 1.00 76.31 73 ARG A CA 1
ATOM 550 C C . ARG A 1 73 ? 4.485 -3.451 -17.061 1.00 76.31 73 ARG A C 1
ATOM 552 O O . ARG A 1 73 ? 5.045 -2.889 -16.127 1.00 76.31 73 ARG A O 1
ATOM 559 N N . THR A 1 74 ? 4.492 -4.770 -17.200 1.00 74.31 74 THR A N 1
ATOM 560 C CA . THR A 1 74 ? 5.035 -5.681 -16.181 1.00 74.31 74 THR A CA 1
ATOM 561 C C . THR A 1 74 ? 6.504 -5.397 -15.841 1.00 74.31 74 THR A C 1
ATOM 563 O O . THR A 1 74 ? 6.895 -5.490 -14.680 1.00 74.31 74 THR A O 1
ATOM 566 N N . HIS A 1 75 ? 7.306 -4.964 -16.821 1.00 80.25 75 HIS A N 1
ATOM 567 C CA . HIS A 1 75 ? 8.719 -4.625 -16.611 1.00 80.25 75 HIS A CA 1
ATOM 568 C C . HIS A 1 75 ? 8.935 -3.369 -15.746 1.00 80.25 75 HIS A C 1
ATOM 570 O O . HIS A 1 75 ? 9.986 -3.227 -15.122 1.00 80.25 75 HIS A O 1
ATOM 576 N N . ASP A 1 76 ? 7.943 -2.479 -15.635 1.00 82.38 76 ASP A N 1
ATOM 577 C CA . ASP A 1 76 ? 8.061 -1.272 -14.807 1.00 82.38 76 ASP A CA 1
ATOM 578 C C . ASP A 1 76 ? 8.224 -1.643 -13.324 1.00 82.38 76 ASP A C 1
ATOM 580 O O . ASP A 1 76 ? 8.929 -0.961 -12.577 1.00 82.38 76 ASP A O 1
ATOM 584 N N . ARG A 1 77 ? 7.657 -2.783 -12.905 1.00 82.56 77 ARG A N 1
ATOM 585 C CA . ARG A 1 77 ? 7.857 -3.311 -11.555 1.00 82.56 77 ARG A CA 1
ATOM 586 C C . ARG A 1 77 ? 9.291 -3.784 -11.321 1.00 82.56 77 ARG A C 1
ATOM 588 O O . ARG A 1 77 ? 9.840 -3.553 -10.247 1.00 82.56 77 ARG A O 1
ATOM 595 N N . GLU A 1 78 ? 9.916 -4.433 -12.296 1.00 83.50 78 GLU A N 1
ATOM 596 C CA . GLU A 1 78 ? 11.309 -4.878 -12.166 1.00 83.50 78 GLU A CA 1
ATOM 597 C C . GLU A 1 78 ? 12.253 -3.681 -12.014 1.00 83.50 78 GLU A C 1
ATOM 599 O O . GLU A 1 78 ? 13.150 -3.694 -11.170 1.00 83.50 78 GLU A O 1
ATOM 604 N N . LEU A 1 79 ? 12.013 -2.617 -12.785 1.00 84.19 79 LEU A N 1
ATOM 605 C CA . LEU A 1 79 ? 12.743 -1.355 -12.666 1.00 84.19 79 LEU A CA 1
ATOM 606 C C . LEU A 1 79 ? 12.519 -0.701 -11.300 1.00 84.19 79 LEU A C 1
ATOM 608 O O . LEU A 1 79 ? 13.480 -0.269 -10.666 1.00 84.19 79 LEU A O 1
ATOM 612 N N . PHE A 1 80 ? 11.273 -0.681 -10.823 1.00 83.50 80 PHE A N 1
ATOM 613 C CA . PHE A 1 80 ? 10.931 -0.183 -9.492 1.00 83.50 80 PHE A CA 1
ATOM 614 C C . PHE A 1 80 ? 11.706 -0.914 -8.385 1.00 83.50 80 PHE A C 1
ATOM 616 O O . PHE A 1 80 ? 12.321 -0.267 -7.538 1.00 83.50 80 PHE A O 1
ATOM 623 N N . VAL A 1 81 ? 11.739 -2.252 -8.416 1.00 84.50 81 VAL A N 1
ATOM 624 C CA . VAL A 1 81 ? 12.467 -3.058 -7.418 1.00 84.50 81 VAL A CA 1
ATOM 625 C C . VAL A 1 81 ? 13.968 -2.772 -7.469 1.00 84.50 81 VAL A C 1
ATOM 627 O O . VAL A 1 81 ? 14.557 -2.490 -6.429 1.00 84.50 81 VAL A O 1
ATOM 630 N N . ARG A 1 82 ? 14.575 -2.744 -8.663 1.00 86.56 82 ARG A N 1
ATOM 631 C CA . ARG A 1 82 ? 16.008 -2.430 -8.820 1.00 86.56 82 ARG A CA 1
ATOM 632 C C . ARG A 1 82 ? 16.369 -1.059 -8.249 1.00 86.56 82 ARG A C 1
ATOM 634 O O . ARG A 1 82 ? 17.363 -0.923 -7.542 1.00 86.56 82 ARG A O 1
ATOM 641 N N . ILE A 1 83 ? 15.551 -0.040 -8.517 1.00 86.25 83 ILE A N 1
ATOM 642 C CA . ILE A 1 83 ? 15.791 1.313 -7.998 1.00 86.25 83 ILE A CA 1
ATOM 643 C C . ILE A 1 83 ? 15.687 1.336 -6.470 1.00 86.25 83 ILE A C 1
ATOM 645 O O . ILE A 1 83 ? 16.493 2.003 -5.820 1.00 86.25 83 ILE A O 1
ATOM 649 N N . LEU A 1 84 ? 14.730 0.614 -5.880 1.00 85.75 84 LEU A N 1
ATOM 650 C CA . LEU A 1 84 ? 14.616 0.517 -4.425 1.00 85.75 84 LEU A CA 1
ATOM 651 C C . LEU A 1 84 ? 15.815 -0.188 -3.784 1.00 85.75 84 LEU A C 1
ATOM 653 O O . LEU A 1 84 ? 16.279 0.266 -2.738 1.00 85.75 84 LEU A O 1
ATOM 657 N N . GLU A 1 85 ? 16.342 -1.244 -4.404 1.00 85.38 85 GLU A N 1
ATOM 658 C CA . GLU A 1 85 ? 17.548 -1.933 -3.927 1.00 85.38 85 GLU A CA 1
ATOM 659 C C . GLU A 1 85 ? 18.774 -1.007 -3.935 1.00 85.38 85 GLU A C 1
ATOM 661 O O . GLU A 1 85 ? 19.554 -1.003 -2.982 1.00 85.38 85 GLU A O 1
ATOM 666 N N . GLU A 1 86 ? 18.918 -0.167 -4.963 1.00 87.94 86 GLU A N 1
ATOM 667 C CA . GLU A 1 86 ? 20.049 0.760 -5.087 1.00 87.94 86 GLU A CA 1
ATOM 668 C C . GLU A 1 86 ? 19.905 2.025 -4.228 1.00 87.94 86 GLU A C 1
ATOM 670 O O . GLU A 1 86 ? 20.881 2.504 -3.647 1.00 87.94 86 GLU A O 1
ATOM 675 N N . LYS A 1 87 ? 18.702 2.610 -4.164 1.00 80.69 87 LYS A N 1
ATOM 676 C CA . LYS A 1 87 ? 18.483 3.970 -3.636 1.00 80.69 87 LYS A CA 1
ATOM 677 C C . LYS A 1 87 ? 17.675 4.022 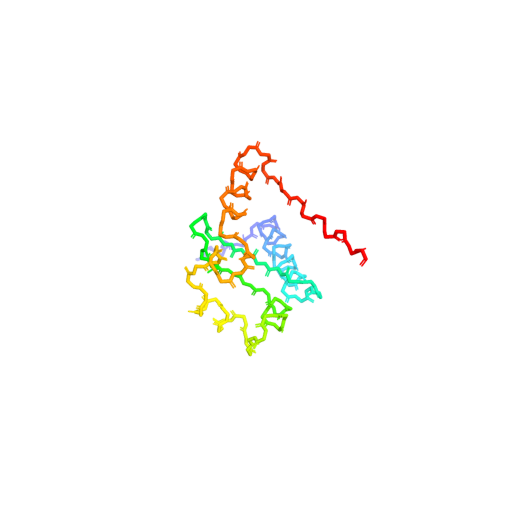-2.344 1.00 80.69 87 LYS A C 1
ATOM 679 O O . LYS A 1 87 ? 17.490 5.117 -1.815 1.00 80.69 87 LYS A O 1
ATOM 684 N N . ARG A 1 88 ? 17.192 2.882 -1.829 1.00 82.12 88 ARG A N 1
ATOM 685 C CA . ARG A 1 88 ? 16.271 2.723 -0.674 1.00 82.12 88 ARG A CA 1
ATOM 686 C C . ARG A 1 88 ? 14.922 3.445 -0.780 1.00 82.12 88 ARG A C 1
ATOM 688 O O . ARG A 1 88 ? 14.016 3.137 -0.015 1.00 82.12 88 ARG A O 1
ATOM 695 N N . GLN A 1 89 ? 14.780 4.390 -1.702 1.00 81.81 89 GLN A N 1
ATOM 696 C CA . GLN A 1 89 ? 13.577 5.172 -1.942 1.00 81.81 89 GLN A CA 1
ATOM 697 C C . GLN A 1 89 ? 13.391 5.408 -3.442 1.00 81.81 89 GLN A C 1
ATOM 699 O O . GLN A 1 89 ? 14.358 5.594 -4.184 1.00 81.81 89 GLN A O 1
ATOM 704 N N . MET A 1 90 ? 12.134 5.454 -3.872 1.00 79.38 90 MET A N 1
ATOM 705 C CA . MET A 1 90 ? 11.737 5.838 -5.220 1.00 79.38 90 MET A CA 1
ATOM 706 C C . MET A 1 90 ? 10.480 6.699 -5.123 1.00 79.38 90 MET A C 1
ATOM 708 O O . MET A 1 90 ? 9.537 6.340 -4.424 1.00 79.38 90 MET A O 1
ATOM 712 N N . VAL A 1 91 ? 10.474 7.834 -5.819 1.00 77.56 91 VAL A N 1
ATOM 713 C CA . VAL A 1 91 ? 9.321 8.738 -5.890 1.00 77.56 91 VAL A CA 1
ATOM 714 C C . VAL A 1 91 ? 8.834 8.739 -7.331 1.00 77.56 91 VAL A C 1
ATOM 716 O O . VAL A 1 91 ? 9.564 9.170 -8.223 1.00 77.56 91 VAL A O 1
ATOM 719 N N . HIS A 1 92 ? 7.626 8.225 -7.563 1.00 67.88 92 HIS A N 1
ATOM 720 C CA . HIS A 1 92 ? 6.976 8.325 -8.866 1.00 67.88 92 HIS A CA 1
ATOM 721 C C . HIS A 1 92 ? 6.329 9.709 -8.973 1.00 67.88 92 HIS A C 1
ATOM 723 O O . HIS A 1 92 ? 5.556 10.096 -8.098 1.00 67.88 92 HIS A O 1
ATOM 729 N N . HIS A 1 93 ? 6.687 10.479 -9.999 1.00 56.41 93 HIS A N 1
ATOM 730 C CA . HIS A 1 93 ? 6.072 11.774 -10.269 1.00 56.41 93 HIS A CA 1
ATOM 731 C C . HIS A 1 93 ? 5.182 11.617 -11.497 1.00 56.41 93 HIS A C 1
ATOM 733 O O . HIS A 1 93 ? 5.677 11.604 -12.623 1.00 56.41 93 HIS A O 1
ATOM 739 N N . ASP A 1 94 ? 3.877 11.469 -11.280 1.00 51.47 94 ASP A N 1
ATOM 740 C CA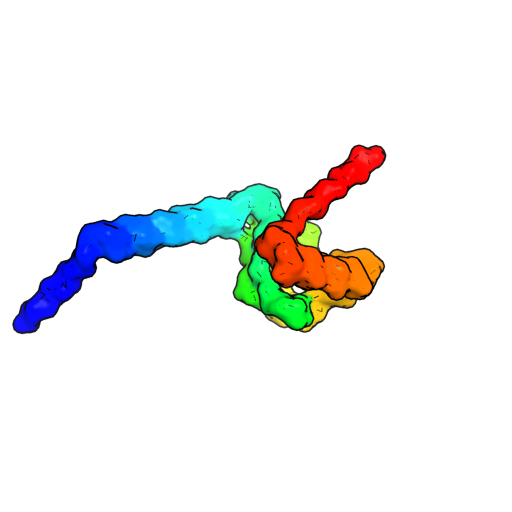 . ASP A 1 94 ? 2.919 11.473 -12.378 1.00 51.47 94 ASP A CA 1
ATOM 741 C C . ASP A 1 94 ? 2.784 12.917 -12.869 1.00 51.47 94 ASP A C 1
ATOM 743 O O . ASP A 1 94 ? 2.092 13.742 -12.272 1.00 51.47 94 ASP A O 1
ATOM 747 N N . SER A 1 95 ? 3.497 13.258 -13.943 1.00 35.78 95 SER A N 1
ATOM 748 C CA . SER A 1 95 ? 3.238 14.498 -14.667 1.00 35.78 95 SER A CA 1
ATOM 749 C C . SER A 1 95 ? 1.873 14.378 -15.337 1.00 35.78 95 SER A C 1
ATOM 751 O O . SER A 1 95 ? 1.744 13.778 -16.403 1.00 35.78 95 SER A O 1
ATOM 753 N N . VAL A 1 96 ? 0.846 14.942 -14.703 1.00 38.00 96 VAL A N 1
ATOM 754 C CA . VAL A 1 96 ? -0.445 15.185 -15.350 1.00 38.00 96 VAL A CA 1
ATOM 755 C C . VAL A 1 96 ? -0.197 16.226 -16.446 1.00 38.00 96 VAL A C 1
ATOM 757 O O . VAL A 1 96 ? 0.065 17.389 -16.140 1.00 38.00 96 VAL A O 1
ATOM 760 N N . SER A 1 97 ? -0.175 15.780 -17.705 1.00 34.59 97 SER A N 1
ATOM 761 C CA . SER A 1 97 ? -0.279 16.665 -18.876 1.00 34.59 97 SER A CA 1
ATOM 762 C C . SER A 1 97 ? -1.727 17.055 -19.124 1.00 34.59 97 SER A C 1
ATOM 764 O O . SER A 1 97 ? -2.608 16.204 -18.865 1.00 34.59 97 SER A O 1
#

Radius of gyration: 17.59 Å; Cα contacts (8 Å, |Δi|>4): 95; chains: 1; bounding box: 35×29×60 Å

Foldseek 3Di:
DDDPPDDPVVVVVVVVVVVVVVCQQPPCDWDFDADLQAQTPWIHQNNCVVVPHPGRVVVNVPPPHCLVVPDPHSCVSVVVSVCCVVPVDDDDDPPDD

Mean predicted aligned error: 8.73 Å

Nearest PDB structures (foldseek):
  6kju-assembly1_B  TM=5.978E-01  e=2.093E-01  Vibrio cholerae
  5sy5-assembly4_D  TM=5.177E-01  e=1.606E-01  Mus musculus
  6ugl-assembly1_A  TM=6.282E-01  e=4.949E-01  Vibrio cholerae O1 str. 2010EL-1786
  1f98-assembly1_A  TM=5.891E-01  e=6.037E-01  Halorhodospira halophila
  8e1l-assembly1_A  TM=5.796E-01  e=1.025E+00  Halorhodospira halophila

pLDDT: mean 80.86, std 14.18, range [34.59, 95.69]

Secondary structure (DSSP, 8-state):
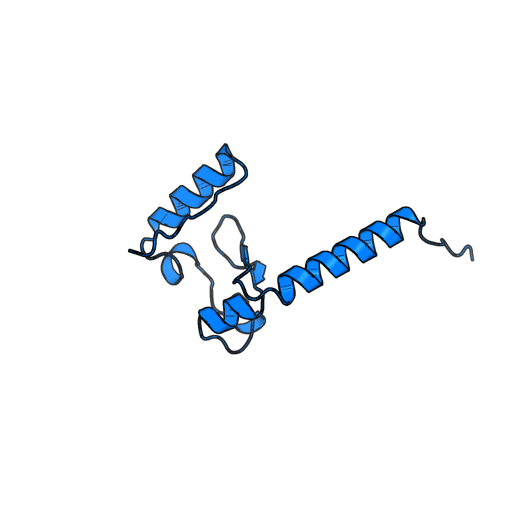----PPPHHHHHHHHHHHHHHHHHHT-SS--EEE-TTS-EEEE-HHHHHHTT-S-HHHHHHH-S-HHHHTSSSHHHHHHHHHHHHHHS---------

Solvent-accessible surface area (backbone atoms only — not comparable to full-atom values): 5778 Å² total; per-residue (Å²): 134,84,80,80,71,75,54,72,63,61,55,51,52,52,51,52,50,52,51,53,49,51,52,52,47,68,31,90,54,67,39,74,42,59,48,96,85,28,30,49,77,43,52,16,51,36,31,15,53,76,73,72,36,96,36,28,68,57,41,43,73,68,42,73,42,38,32,76,74,70,38,97,46,49,65,58,45,58,53,52,52,54,44,33,75,76,59,76,58,81,83,87,78,82,79,84,126

Sequence (97 aa):
MGSISPDVEDLAEELTLNESYRLLANAPIGVYLSSPEGRFLYTNKAMAQMLGYASSQELVASIHDTASQLYARTHDRELFVRILEEKRQMVHHDSVS